Protein AF-A0A2K9A0U3-F1 (afdb_monomer_lite)

Radius of gyration: 16.2 Å; chains: 1; bounding box: 43×38×38 Å

Sequence (174 aa):
MRFDHWSKEKKQMLEYDYQQLFADQIMTLKKLYRFKADPEMFEDIITNISTTLFNLLENQHFEFVEELIERMFLSILAYDVVIYQKRNFSAFKMDLYFYNEYKTISIRGITISSIEDLKSAIELILFVGRKYDQLSLSDIEEVKNIDLYQLISGFNETFIKNNIKQLQEKFYIQ

Foldseek 3Di:
DVCPPPDPVVVVVLVVVLCVQQNCLLVVLLVCLVVVPDVPSNCVSLLSVLVVLVVCVVVVVQVSSQSSLQVSCLAPFRKGKHKDDDPPDQWIWIKIWTDDPADIAIQGGFTHNDSVSSSLVSVLRNQLRSQLVVVVVVDPVCNNVPHPCSSCPPRDVVSCCPGGPVRVVVVVPD

pLDDT: mean 89.6, std 10.87, range [38.94, 98.44]

Secondary structure (DSSP, 8-state):
-GGGG--HHHHHHHHHHHHHHHTTHHHHHHHHHHHT--HHHHHHHHHHHHHHHHHHHHTT-HHHHHHHHHHT--SSSEEEEEEEE-TT-SSEEEEEEEE-SS-EEEEEEEEE-SHHHHHHHHHHHHHHHHHHHHHHHH-HHHHHH--HHHHHTTS-HHHHHHHBHHHHHHHT--

Structure (mmCIF, N/CA/C/O backbone):
data_AF-A0A2K9A0U3-F1
#
_entry.id   AF-A0A2K9A0U3-F1
#
loop_
_atom_site.group_PDB
_atom_site.id
_atom_site.type_symbol
_atom_site.label_atom_id
_atom_site.label_alt_id
_atom_site.label_comp_id
_atom_site.label_asym_id
_atom_site.label_entity_id
_atom_site.label_seq_id
_atom_site.pdbx_PDB_ins_code
_atom_site.Cartn_x
_atom_site.Cartn_y
_atom_site.Cartn_z
_atom_site.occupancy
_atom_site.B_iso_or_equiv
_atom_site.auth_seq_id
_atom_site.auth_comp_id
_atom_site.auth_asym_id
_atom_site.auth_atom_id
_atom_site.pdbx_PDB_model_num
ATOM 1 N N . MET A 1 1 ? -10.126 -1.751 -13.834 1.00 58.81 1 MET A N 1
ATOM 2 C CA . MET A 1 1 ? -9.994 -1.449 -12.392 1.00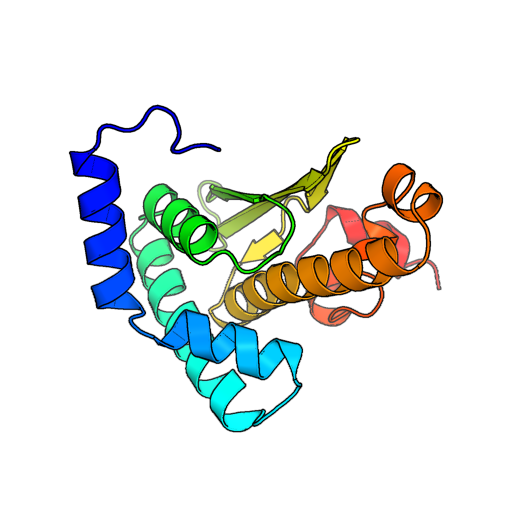 58.81 1 MET A CA 1
ATOM 3 C C . MET A 1 1 ? -11.323 -1.702 -11.697 1.00 58.81 1 MET A C 1
ATOM 5 O O . MET A 1 1 ? -12.370 -1.587 -12.332 1.00 58.81 1 MET A O 1
ATOM 9 N N . ARG A 1 2 ? -11.304 -2.035 -10.401 1.00 65.75 2 ARG A N 1
ATOM 10 C CA . ARG A 1 2 ? -12.502 -2.347 -9.592 1.00 65.75 2 ARG A CA 1
ATOM 11 C C . ARG A 1 2 ? -13.627 -1.300 -9.711 1.00 65.75 2 ARG A C 1
ATOM 13 O O . ARG A 1 2 ? -14.807 -1.646 -9.709 1.00 65.75 2 ARG A O 1
ATOM 20 N N . PHE A 1 3 ? -13.261 -0.038 -9.941 1.00 67.88 3 PHE A N 1
ATOM 21 C CA . PHE A 1 3 ? -14.163 1.114 -10.075 1.00 67.88 3 PHE A CA 1
ATOM 22 C C . PHE A 1 3 ? -14.815 1.309 -11.449 1.00 67.88 3 PHE A C 1
ATOM 24 O O . PHE A 1 3 ? -15.623 2.228 -11.610 1.00 67.88 3 PHE A O 1
ATOM 31 N N . ASP A 1 4 ? -14.489 0.516 -12.470 1.00 67.69 4 ASP A N 1
ATOM 32 C CA . ASP A 1 4 ? -14.975 0.785 -13.835 1.00 67.69 4 ASP A CA 1
ATOM 33 C C . ASP A 1 4 ? -16.510 0.720 -13.930 1.00 67.69 4 ASP A C 1
ATOM 35 O O . ASP A 1 4 ? -17.114 1.479 -14.685 1.00 67.69 4 ASP A O 1
ATOM 39 N N . HIS A 1 5 ? -17.143 -0.080 -13.069 1.00 76.69 5 HIS A N 1
ATOM 40 C CA . HIS A 1 5 ? -18.594 -0.294 -13.013 1.00 76.69 5 HIS A CA 1
ATOM 41 C C . HIS A 1 5 ? -19.343 0.667 -12.075 1.00 76.69 5 HIS A C 1
ATOM 43 O O . HIS A 1 5 ? -20.562 0.570 -11.931 1.00 76.69 5 HIS A O 1
ATOM 49 N N . TRP A 1 6 ? -18.641 1.563 -11.381 1.00 83.31 6 TRP A N 1
ATOM 50 C CA . TRP A 1 6 ? -19.272 2.452 -10.410 1.00 83.31 6 TRP A CA 1
ATOM 51 C C . TRP A 1 6 ? -20.052 3.582 -11.071 1.00 83.31 6 TRP A C 1
ATOM 53 O O . TRP A 1 6 ? -19.616 4.151 -12.076 1.00 83.31 6 TRP A O 1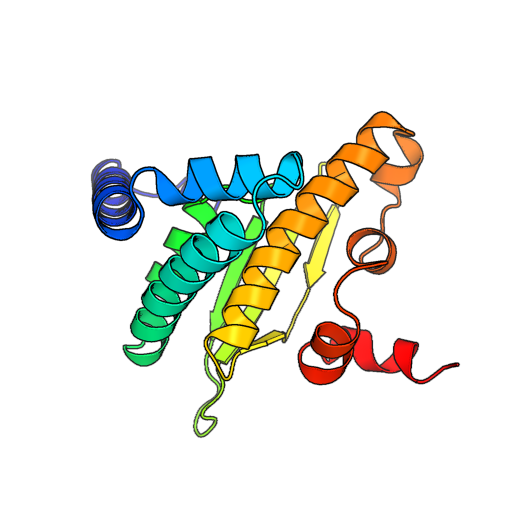
ATOM 63 N N . SER A 1 7 ? -21.165 3.972 -10.440 1.00 86.75 7 SER A N 1
ATOM 64 C CA . SER A 1 7 ? -21.873 5.189 -10.828 1.00 86.75 7 SER A CA 1
ATOM 65 C C . SER A 1 7 ? -20.978 6.414 -10.635 1.00 86.75 7 SER A C 1
ATOM 67 O O . SER A 1 7 ? -20.063 6.435 -9.804 1.00 86.75 7 SER A O 1
ATOM 69 N N . LYS A 1 8 ? -21.260 7.463 -11.409 1.00 87.25 8 LYS A N 1
ATOM 70 C CA . LYS A 1 8 ? -20.547 8.739 -11.311 1.00 87.25 8 LYS A CA 1
ATOM 71 C C . LYS A 1 8 ? -20.607 9.316 -9.891 1.00 87.25 8 LYS A C 1
ATOM 73 O O . LYS A 1 8 ? -19.601 9.832 -9.420 1.00 87.25 8 LYS A O 1
ATOM 78 N N . GLU A 1 9 ? -21.744 9.178 -9.208 1.00 88.56 9 GLU A N 1
ATOM 79 C CA . GLU A 1 9 ? -21.925 9.665 -7.833 1.00 88.56 9 GLU A CA 1
ATOM 80 C C . GLU A 1 9 ? -21.004 8.943 -6.848 1.00 88.56 9 GLU A C 1
ATOM 82 O O . GLU A 1 9 ? -20.330 9.600 -6.064 1.00 88.56 9 GLU A O 1
ATOM 87 N N . LYS A 1 10 ? -20.896 7.608 -6.932 1.00 86.94 10 LYS A N 1
ATOM 88 C CA . LYS A 1 10 ? -20.001 6.835 -6.055 1.00 86.94 10 LYS A CA 1
ATOM 89 C C . LYS A 1 10 ? -18.540 7.247 -6.222 1.00 86.94 10 LYS A C 1
ATOM 91 O O . LYS A 1 10 ? -17.833 7.425 -5.238 1.00 86.94 10 LYS A O 1
ATOM 96 N N . LYS A 1 11 ? -18.104 7.463 -7.468 1.00 87.00 11 LYS A N 1
ATOM 97 C CA . LYS A 1 11 ? -16.746 7.958 -7.755 1.00 87.00 11 LYS A CA 1
ATOM 98 C C . LYS A 1 11 ? -16.517 9.354 -7.171 1.00 87.00 11 LYS A C 1
ATOM 100 O O . LYS A 1 11 ? -15.442 9.621 -6.653 1.00 87.00 11 LYS A O 1
ATOM 105 N N . GLN A 1 12 ? -17.517 10.233 -7.248 1.00 89.69 12 GLN A N 1
ATOM 106 C CA . GLN A 1 12 ? -17.433 11.584 -6.687 1.00 89.69 12 GLN A CA 1
ATOM 107 C C . GLN A 1 12 ? -17.415 11.593 -5.155 1.00 89.69 12 GLN A C 1
ATOM 109 O O . GLN A 1 12 ? -16.692 12.399 -4.582 1.00 89.69 12 GLN A O 1
ATOM 114 N N . MET A 1 13 ? -18.169 10.705 -4.502 1.00 91.12 13 MET A N 1
ATOM 115 C CA . MET A 1 13 ? -18.142 10.560 -3.042 1.00 91.12 13 MET A CA 1
ATOM 116 C C . MET A 1 13 ? -16.775 10.075 -2.560 1.00 91.12 13 MET A C 1
ATOM 118 O O . MET A 1 13 ? -16.171 10.734 -1.724 1.00 91.12 13 MET A O 1
ATOM 122 N N . LEU A 1 14 ? -16.231 9.016 -3.172 1.00 89.81 14 LEU A N 1
ATOM 123 C CA . LEU A 1 14 ? -14.884 8.537 -2.847 1.00 89.81 14 LEU A CA 1
ATOM 124 C C . LEU A 1 14 ? -13.824 9.625 -3.066 1.00 89.81 14 LEU A C 1
ATOM 126 O O . LEU A 1 14 ? -12.921 9.778 -2.252 1.00 89.81 14 LEU A O 1
ATOM 130 N N . GLU A 1 15 ? -13.933 10.397 -4.151 1.00 89.31 15 GLU A N 1
ATOM 131 C CA . GLU A 1 15 ? -13.025 11.517 -4.408 1.00 89.31 15 GLU A CA 1
ATOM 132 C C . GLU A 1 15 ? -13.106 12.586 -3.316 1.00 89.31 15 GLU A C 1
ATOM 134 O O . GLU A 1 15 ? -12.078 13.092 -2.868 1.00 89.31 15 GLU A O 1
ATOM 139 N N . TYR A 1 16 ? -14.322 12.926 -2.889 1.00 92.75 16 TYR A N 1
ATOM 140 C CA . TYR A 1 16 ? -14.548 13.883 -1.817 1.00 92.75 16 TYR A CA 1
ATOM 141 C C . TYR A 1 16 ? -13.939 13.390 -0.501 1.00 92.75 16 TYR A C 1
ATOM 143 O O . TYR A 1 16 ? -13.161 14.118 0.115 1.00 92.75 16 TYR A O 1
ATOM 151 N N . ASP A 1 17 ? -14.217 12.145 -0.112 1.00 91.75 17 ASP A N 1
ATOM 152 C CA . ASP A 1 17 ? -13.691 11.569 1.124 1.00 91.75 17 ASP A CA 1
ATOM 153 C C . ASP A 1 17 ? -12.161 11.463 1.086 1.00 91.75 17 ASP A C 1
ATOM 155 O O . ASP A 1 17 ? -11.483 11.837 2.041 1.00 91.75 17 ASP A O 1
ATOM 159 N N . TYR A 1 18 ? -11.595 11.042 -0.048 1.00 92.38 18 TYR A N 1
ATOM 160 C CA . TYR A 1 18 ? -10.151 11.007 -0.268 1.00 92.38 18 TYR A CA 1
ATOM 161 C C . TYR A 1 18 ? -9.509 12.390 -0.076 1.00 92.38 18 TYR A C 1
ATOM 163 O O . TYR A 1 18 ? -8.488 12.516 0.605 1.00 92.38 18 TYR A O 1
ATOM 171 N N . GLN A 1 19 ? -10.110 13.441 -0.643 1.00 91.94 19 GLN A N 1
ATOM 172 C CA . GLN A 1 19 ? -9.612 14.810 -0.498 1.00 91.94 19 GLN A CA 1
ATOM 173 C C . GLN A 1 19 ? -9.727 15.318 0.941 1.00 91.94 19 GLN A C 1
ATOM 175 O O . GLN A 1 19 ? -8.809 15.987 1.410 1.00 91.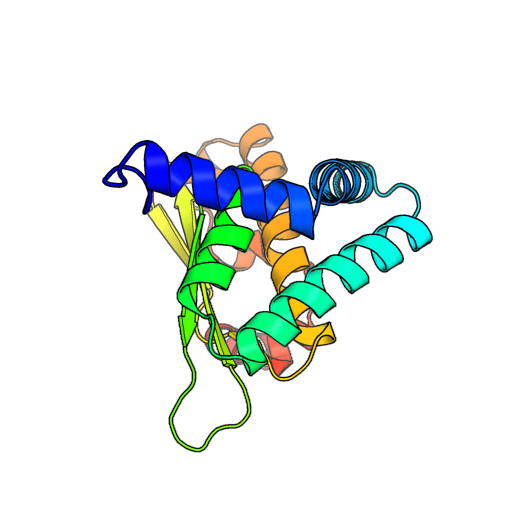94 19 GLN A O 1
ATOM 180 N N . GLN A 1 20 ? -10.809 14.990 1.649 1.00 93.19 20 GLN A N 1
ATOM 181 C CA . GLN A 1 20 ? -10.979 15.362 3.056 1.00 93.19 20 GLN A CA 1
ATOM 182 C C . GLN A 1 20 ? -9.962 14.663 3.966 1.00 93.19 20 GLN A C 1
ATOM 184 O O . GLN A 1 20 ? -9.407 15.296 4.861 1.00 93.19 20 GLN A O 1
ATOM 189 N N . LEU A 1 21 ? -9.707 13.373 3.737 1.00 93.19 21 LEU A N 1
ATOM 190 C CA . LEU A 1 21 ? -8.833 12.569 4.592 1.00 93.19 21 LEU A CA 1
ATOM 191 C C . LEU A 1 21 ? -7.348 12.843 4.351 1.00 93.19 21 LEU A C 1
ATOM 193 O O . LEU A 1 21 ? -6.572 12.862 5.305 1.00 93.19 21 LEU A O 1
ATOM 197 N N . PHE A 1 22 ? -6.944 13.031 3.091 1.00 93.56 22 PHE A N 1
ATOM 198 C CA . PHE A 1 22 ? -5.525 13.068 2.729 1.00 93.56 22 PHE A CA 1
ATOM 199 C C . PHE A 1 22 ? -5.087 14.327 1.982 1.00 93.56 22 PHE A C 1
ATOM 201 O O . PHE A 1 22 ? -3.886 14.583 1.919 1.00 93.56 22 PHE A O 1
ATOM 208 N N . ALA A 1 23 ? -6.004 15.124 1.429 1.00 86.56 23 ALA A N 1
ATOM 209 C CA . ALA A 1 23 ? -5.694 16.353 0.691 1.00 86.56 23 ALA A CA 1
ATOM 210 C C . ALA A 1 23 ? -4.466 16.198 -0.248 1.00 86.56 23 ALA A C 1
ATOM 212 O O . ALA A 1 23 ? -4.400 15.269 -1.058 1.00 86.56 23 ALA A O 1
ATOM 213 N N . ASP A 1 24 ? -3.461 17.072 -0.113 1.00 89.62 24 ASP A N 1
ATOM 214 C CA . ASP A 1 24 ? -2.212 17.049 -0.891 1.00 89.62 24 ASP A CA 1
ATOM 215 C C . ASP A 1 24 ? -1.116 16.135 -0.307 1.00 89.62 24 ASP A C 1
ATOM 217 O O . ASP A 1 24 ? -0.013 16.032 -0.867 1.00 89.62 24 ASP A O 1
ATOM 221 N N . GLN A 1 25 ? -1.388 15.443 0.804 1.00 94.81 25 GLN A N 1
ATOM 222 C CA . GLN A 1 25 ? -0.403 14.599 1.484 1.00 94.81 25 GLN A CA 1
ATOM 223 C C . GLN A 1 25 ? 0.088 13.473 0.574 1.00 94.81 25 GLN A C 1
ATOM 225 O O . GLN A 1 25 ? 1.293 13.265 0.468 1.00 94.81 25 GLN A O 1
ATOM 230 N N . ILE A 1 26 ? -0.804 12.806 -0.167 1.00 95.62 26 ILE A N 1
ATOM 231 C CA . ILE A 1 26 ? -0.427 11.686 -1.049 1.00 95.62 26 ILE A CA 1
ATOM 232 C C . ILE A 1 26 ? 0.484 12.146 -2.191 1.00 95.62 26 ILE A C 1
ATOM 234 O O . ILE A 1 26 ? 1.450 11.467 -2.546 1.00 95.62 26 ILE A O 1
ATOM 238 N N . MET A 1 27 ? 0.202 13.311 -2.784 1.00 93.94 27 MET A N 1
ATOM 239 C CA . MET A 1 27 ? 1.062 13.862 -3.833 1.00 93.94 27 MET A CA 1
ATOM 240 C C . MET A 1 27 ? 2.454 14.183 -3.279 1.00 93.94 27 MET A C 1
ATOM 242 O O . MET A 1 27 ? 3.459 13.913 -3.943 1.00 93.94 27 MET A O 1
ATOM 246 N N . THR A 1 28 ? 2.510 14.735 -2.069 1.00 95.94 28 THR A N 1
ATOM 247 C CA . THR A 1 28 ? 3.760 15.076 -1.386 1.00 95.94 28 THR A CA 1
ATOM 248 C C . THR A 1 28 ? 4.547 13.819 -1.019 1.00 95.94 28 THR A C 1
ATOM 250 O O . THR A 1 28 ? 5.704 13.705 -1.418 1.00 95.94 28 THR A O 1
ATOM 253 N N . LEU A 1 29 ? 3.900 12.821 -0.409 1.00 97.25 29 LEU A N 1
ATOM 254 C CA . LEU A 1 29 ? 4.474 11.515 -0.073 1.00 97.25 29 LEU A CA 1
ATOM 255 C C . LEU A 1 29 ? 5.185 10.880 -1.275 1.00 97.25 29 LEU A C 1
ATOM 257 O O . LEU A 1 29 ? 6.356 10.511 -1.194 1.00 97.25 29 LEU A O 1
ATOM 261 N N . LYS A 1 30 ? 4.500 10.807 -2.425 1.00 95.94 30 LYS A N 1
ATOM 262 C CA . LYS A 1 30 ? 5.055 10.214 -3.653 1.00 95.94 30 LYS A CA 1
ATOM 263 C C . LYS A 1 30 ? 6.285 10.965 -4.162 1.00 95.94 30 LYS A C 1
ATOM 265 O O . LYS A 1 30 ? 7.241 10.337 -4.622 1.00 95.94 30 LYS A O 1
ATOM 270 N N . LYS A 1 31 ? 6.284 12.302 -4.082 1.00 95.38 31 LYS A N 1
ATOM 271 C CA . LYS A 1 31 ? 7.441 13.130 -4.464 1.00 95.38 31 LYS A CA 1
ATOM 272 C C . LYS A 1 31 ? 8.624 12.878 -3.531 1.00 95.38 31 LYS A C 1
ATOM 274 O O . LYS A 1 31 ? 9.710 12.577 -4.026 1.00 95.38 31 LYS A O 1
ATOM 279 N N . LEU A 1 32 ? 8.407 12.947 -2.217 1.00 96.62 32 LEU A N 1
ATOM 280 C CA . LEU A 1 32 ? 9.448 12.711 -1.213 1.00 96.62 32 LEU A CA 1
ATOM 281 C C . LEU A 1 32 ? 10.070 11.321 -1.385 1.00 96.62 32 LEU A C 1
ATOM 283 O O . LEU A 1 32 ? 11.288 11.208 -1.511 1.00 96.62 32 LEU A O 1
ATOM 287 N N . TYR A 1 33 ? 9.241 10.285 -1.552 1.00 95.56 33 TYR A N 1
ATOM 288 C CA . TYR A 1 33 ? 9.705 8.919 -1.797 1.00 95.56 33 TYR A CA 1
ATOM 289 C C . TYR A 1 33 ? 10.560 8.797 -3.068 1.00 95.56 33 TYR A C 1
ATOM 291 O O . TYR A 1 33 ? 11.659 8.226 -3.059 1.00 95.56 33 TYR A O 1
ATOM 299 N N . ARG A 1 34 ? 10.080 9.356 -4.191 1.00 92.75 34 ARG A N 1
ATOM 300 C CA . ARG A 1 34 ? 10.780 9.299 -5.484 1.00 92.75 34 ARG A CA 1
ATOM 301 C C . ARG A 1 34 ? 12.161 9.941 -5.392 1.00 92.75 34 ARG A C 1
ATOM 303 O O . ARG A 1 34 ? 13.151 9.330 -5.807 1.00 92.75 34 ARG A O 1
ATOM 310 N N . PHE A 1 35 ? 12.228 11.142 -4.827 1.00 93.19 35 PHE A N 1
ATOM 311 C CA . PHE A 1 35 ? 13.459 11.926 -4.753 1.00 93.19 35 PHE A CA 1
ATOM 312 C C . PHE A 1 35 ? 14.320 11.611 -3.527 1.00 93.19 35 PHE A C 1
ATOM 314 O O . PHE A 1 35 ? 15.443 12.098 -3.459 1.00 93.19 35 PHE A O 1
ATOM 321 N N . LYS A 1 36 ? 13.837 10.763 -2.604 1.00 91.44 36 LYS A N 1
ATOM 322 C CA . LYS A 1 36 ? 14.466 10.507 -1.296 1.00 91.44 36 LYS A CA 1
ATOM 323 C C . LYS A 1 36 ? 14.758 11.816 -0.550 1.00 91.44 36 LYS A C 1
ATOM 325 O O . LYS A 1 36 ? 15.825 11.984 0.035 1.00 91.44 36 LYS A O 1
ATOM 330 N N . ALA A 1 37 ? 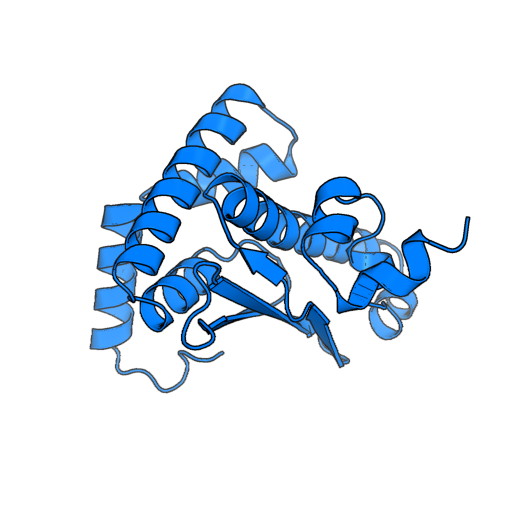13.830 12.760 -0.664 1.00 91.75 37 ALA A N 1
ATOM 331 C CA . ALA A 1 37 ? 13.930 14.077 -0.061 1.00 91.75 37 ALA A CA 1
ATOM 332 C C . ALA A 1 37 ? 13.201 14.076 1.281 1.00 91.75 37 ALA A C 1
ATOM 334 O O . ALA A 1 37 ? 12.189 13.393 1.402 1.00 91.75 37 ALA A O 1
ATOM 335 N N . ASP A 1 38 ? 13.722 14.855 2.228 1.00 95.50 38 ASP A N 1
ATOM 336 C CA . ASP A 1 38 ? 13.113 15.131 3.535 1.00 95.50 38 ASP A CA 1
ATOM 337 C C . ASP A 1 38 ? 12.509 13.887 4.228 1.00 95.50 38 ASP A C 1
ATOM 339 O O . ASP A 1 38 ? 11.291 13.685 4.225 1.00 95.50 38 ASP A O 1
ATOM 343 N N . PRO A 1 39 ? 13.364 13.004 4.784 1.00 94.62 39 PRO A N 1
ATOM 344 C CA . PRO A 1 39 ? 12.910 11.779 5.437 1.00 94.62 39 PRO A CA 1
ATOM 345 C C . PRO A 1 39 ? 11.981 12.028 6.629 1.00 94.62 39 PRO A C 1
ATOM 347 O O . PRO A 1 39 ? 11.109 11.205 6.883 1.00 94.62 39 PRO A O 1
ATOM 350 N N . GLU A 1 40 ? 12.152 13.148 7.336 1.00 96.62 40 GLU A N 1
ATOM 351 C CA . GLU A 1 40 ? 11.306 13.521 8.474 1.00 96.62 40 GLU A CA 1
ATOM 352 C C . GLU A 1 40 ? 9.887 13.841 7.991 1.00 96.62 40 GLU A C 1
ATOM 354 O O . GLU A 1 40 ? 8.925 13.231 8.452 1.00 96.62 40 GLU A O 1
ATOM 359 N N . MET A 1 41 ? 9.752 14.691 6.967 1.00 96.88 41 MET A N 1
ATOM 360 C CA . MET A 1 41 ? 8.445 14.993 6.378 1.00 96.88 41 MET A CA 1
ATOM 361 C C . MET A 1 41 ? 7.792 13.759 5.737 1.00 96.88 41 MET A C 1
ATOM 363 O O . MET A 1 41 ? 6.569 13.609 5.780 1.00 96.88 41 MET A O 1
ATOM 367 N N . PHE A 1 42 ? 8.585 12.871 5.125 1.00 97.56 42 PHE A N 1
ATOM 368 C CA . PHE A 1 42 ? 8.076 11.603 4.601 1.00 97.56 42 PHE A CA 1
ATOM 369 C C . PHE A 1 42 ? 7.454 10.763 5.720 1.00 97.56 42 PHE A C 1
ATOM 371 O O . PHE A 1 42 ? 6.322 10.300 5.565 1.00 97.56 42 PHE A O 1
ATOM 378 N N . GLU A 1 43 ? 8.175 10.619 6.833 1.00 97.62 43 GLU A N 1
ATOM 379 C CA . GLU A 1 43 ? 7.754 9.836 7.992 1.00 97.62 43 GLU A CA 1
ATOM 380 C C . GLU A 1 43 ? 6.482 10.403 8.636 1.00 97.62 43 GLU A C 1
ATOM 382 O O . GLU A 1 43 ? 5.537 9.657 8.903 1.00 97.62 43 GLU A O 1
ATOM 387 N N . ASP A 1 44 ? 6.403 11.723 8.805 1.00 97.50 44 ASP A N 1
ATOM 388 C CA . ASP A 1 44 ? 5.220 12.392 9.353 1.00 97.50 44 ASP A CA 1
ATOM 389 C C . ASP A 1 44 ? 3.979 12.140 8.487 1.00 97.50 44 ASP A C 1
ATOM 391 O O . ASP A 1 44 ? 2.905 11.771 8.980 1.00 97.50 44 ASP A O 1
ATOM 395 N N . ILE A 1 45 ? 4.122 12.306 7.167 1.00 97.88 45 ILE A N 1
ATOM 396 C CA . ILE A 1 45 ? 3.012 12.138 6.229 1.00 97.88 45 ILE A CA 1
ATOM 397 C C . ILE A 1 45 ? 2.547 10.684 6.195 1.00 97.88 45 ILE A C 1
ATOM 399 O O . ILE A 1 45 ? 1.343 10.421 6.283 1.00 97.88 45 ILE A O 1
ATOM 403 N N . ILE A 1 46 ? 3.472 9.734 6.048 1.00 98.19 46 ILE A N 1
ATOM 404 C CA . ILE A 1 46 ? 3.094 8.327 5.941 1.00 98.19 46 ILE A CA 1
ATOM 405 C C . ILE A 1 46 ? 2.505 7.804 7.253 1.00 98.19 46 ILE A C 1
ATOM 407 O O . ILE A 1 46 ? 1.567 7.006 7.217 1.00 98.19 46 ILE A O 1
ATOM 411 N N . THR A 1 47 ? 2.974 8.302 8.400 1.00 98.31 47 THR A N 1
ATOM 412 C CA . THR A 1 47 ? 2.408 7.979 9.714 1.00 98.31 47 THR A CA 1
ATOM 413 C C . THR A 1 47 ? 0.972 8.476 9.827 1.00 98.31 47 THR A C 1
ATOM 415 O O . THR A 1 47 ? 0.096 7.714 10.242 1.00 98.31 47 THR A O 1
ATOM 418 N N . ASN A 1 48 ? 0.689 9.711 9.397 1.00 97.75 48 ASN A N 1
ATOM 419 C CA . ASN A 1 48 ? -0.672 10.250 9.407 1.00 97.75 48 ASN A CA 1
ATOM 420 C C . ASN A 1 48 ? -1.622 9.430 8.520 1.00 97.75 48 ASN A C 1
ATOM 422 O O . ASN A 1 48 ? -2.697 9.021 8.961 1.00 97.75 48 ASN A O 1
ATOM 426 N N . ILE A 1 49 ? -1.202 9.128 7.287 1.00 98.19 49 ILE A N 1
ATOM 427 C CA . ILE A 1 49 ? -1.986 8.312 6.349 1.00 98.19 49 ILE A CA 1
ATOM 428 C C . ILE A 1 49 ? -2.259 6.926 6.942 1.00 98.19 49 ILE A C 1
ATOM 430 O O . ILE A 1 49 ? -3.405 6.474 6.967 1.00 98.19 49 ILE A O 1
ATOM 434 N N . SER A 1 50 ? -1.217 6.269 7.454 1.00 98.38 50 SER A N 1
ATOM 435 C CA . SER A 1 50 ? -1.314 4.920 8.019 1.00 98.38 50 SER A CA 1
ATOM 436 C C . SER A 1 50 ? -2.202 4.893 9.259 1.00 98.38 50 SER A C 1
ATOM 438 O O . SER A 1 50 ? -2.996 3.973 9.412 1.00 98.38 50 SER A O 1
ATOM 440 N N . THR A 1 51 ? -2.136 5.918 10.110 1.00 98.44 51 THR A N 1
ATOM 441 C CA . THR A 1 51 ? -2.999 6.047 11.293 1.00 98.44 51 THR A CA 1
ATOM 442 C C . THR A 1 51 ? -4.468 6.160 10.894 1.00 98.44 51 THR A C 1
ATOM 444 O O . THR A 1 51 ? -5.302 5.410 11.399 1.00 98.44 51 THR A O 1
ATOM 447 N N . THR A 1 52 ? -4.796 7.045 9.947 1.00 98.06 52 THR A N 1
ATOM 448 C CA . THR A 1 52 ? -6.173 7.203 9.453 1.00 98.06 52 THR A CA 1
ATOM 449 C C . THR A 1 52 ? -6.709 5.900 8.863 1.00 98.06 52 THR A C 1
ATOM 451 O O . THR A 1 52 ? -7.805 5.467 9.221 1.00 98.06 52 THR A O 1
ATOM 454 N N . LEU A 1 53 ? -5.937 5.241 7.995 1.00 98.31 53 LEU A N 1
ATOM 455 C CA . LEU A 1 53 ? -6.352 3.978 7.384 1.00 98.31 53 LEU A CA 1
A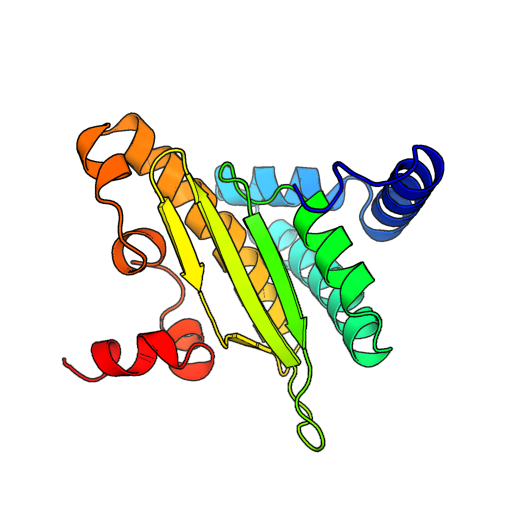TOM 456 C C . LEU A 1 53 ? -6.486 2.852 8.419 1.00 98.31 53 LEU A C 1
ATOM 458 O O . LEU A 1 53 ? -7.443 2.086 8.358 1.00 98.31 53 LEU A O 1
ATOM 462 N N . PHE A 1 54 ? -5.574 2.758 9.389 1.00 98.06 54 PHE A N 1
ATOM 463 C CA . PHE A 1 54 ? -5.635 1.730 10.429 1.00 98.06 54 PHE A CA 1
ATOM 464 C C . PHE A 1 54 ? -6.866 1.909 11.325 1.00 98.06 54 PHE A C 1
ATOM 466 O O . PHE A 1 54 ? -7.577 0.941 11.580 1.00 98.06 54 PHE A O 1
ATOM 473 N N . ASN A 1 55 ? -7.197 3.145 11.706 1.00 97.81 55 ASN A N 1
ATOM 474 C CA . ASN A 1 55 ? -8.424 3.439 12.450 1.00 97.81 55 ASN A CA 1
ATOM 475 C C . ASN A 1 55 ? -9.681 3.033 11.660 1.00 97.81 55 ASN A C 1
ATOM 477 O O . ASN A 1 55 ? -10.645 2.525 12.232 1.00 97.81 55 ASN A O 1
ATOM 481 N N . LEU A 1 56 ? -9.698 3.225 10.337 1.00 97.44 56 LEU A N 1
ATOM 482 C CA . LEU A 1 56 ? -10.801 2.755 9.490 1.00 97.44 56 LEU A CA 1
ATOM 483 C C . LEU A 1 56 ? -10.891 1.218 9.467 1.00 97.44 56 LEU A C 1
ATOM 485 O O . LEU A 1 56 ? -11.998 0.679 9.510 1.00 97.44 56 LEU A O 1
ATOM 489 N N . LEU A 1 57 ? -9.755 0.510 9.465 1.00 96.44 57 LEU A N 1
ATOM 490 C CA . LEU A 1 57 ? -9.720 -0.954 9.581 1.00 96.44 57 LEU A CA 1
ATOM 491 C C . LEU A 1 57 ? -10.263 -1.444 10.926 1.00 96.44 57 LEU A C 1
ATOM 493 O O . LEU A 1 57 ? -11.050 -2.390 10.950 1.00 96.44 57 LEU A O 1
ATOM 497 N N . GLU A 1 58 ? -9.897 -0.798 12.035 1.00 95.38 58 GLU A N 1
ATOM 498 C CA . GLU A 1 58 ? -10.435 -1.123 13.366 1.00 95.38 58 GLU A CA 1
ATOM 499 C C . GLU A 1 58 ? -11.956 -0.930 13.437 1.00 95.38 58 GLU A C 1
ATOM 501 O O . GLU A 1 58 ? -12.659 -1.726 14.061 1.00 95.38 58 GLU A O 1
ATOM 506 N N . ASN A 1 59 ? -12.478 0.058 12.706 1.00 95.38 59 ASN A N 1
ATOM 507 C CA . ASN A 1 59 ? -13.911 0.296 12.533 1.00 95.38 59 ASN A CA 1
ATOM 508 C C . ASN A 1 59 ? -14.565 -0.593 11.450 1.00 95.38 59 ASN A C 1
ATOM 510 O O . ASN A 1 59 ? -15.721 -0.381 11.090 1.00 95.38 59 ASN A O 1
ATOM 514 N N . GLN A 1 60 ? -13.856 -1.614 10.955 1.00 93.62 60 GLN A N 1
ATOM 515 C CA . GLN A 1 60 ? -14.330 -2.604 9.975 1.00 93.62 60 GLN A CA 1
ATOM 516 C C . GLN A 1 60 ? -14.704 -2.025 8.599 1.00 93.62 60 GLN A C 1
ATOM 518 O O . GLN A 1 60 ? -15.458 -2.638 7.842 1.00 93.62 60 GLN A O 1
ATOM 523 N N . HIS A 1 61 ? -14.145 -0.874 8.222 1.00 95.69 61 HIS A N 1
ATOM 524 C CA . HIS A 1 61 ? -14.352 -0.253 6.910 1.00 95.69 61 HIS A CA 1
ATOM 525 C C . HIS A 1 61 ? -13.385 -0.807 5.847 1.00 95.69 61 HIS A C 1
ATOM 527 O O . HIS A 1 61 ? -12.670 -0.051 5.197 1.00 95.69 61 HIS A O 1
ATOM 533 N N . PHE A 1 62 ? -13.336 -2.134 5.676 1.00 95.56 62 PHE A N 1
ATOM 534 C CA . PHE A 1 62 ? -12.331 -2.801 4.831 1.00 95.56 62 PHE A CA 1
ATOM 535 C C . PHE A 1 62 ? -12.383 -2.367 3.367 1.00 95.56 62 PHE A C 1
ATOM 537 O O . PHE A 1 62 ? -11.379 -1.883 2.856 1.00 95.56 62 PHE A O 1
ATOM 544 N N . GLU A 1 63 ? -13.551 -2.479 2.726 1.00 94.56 63 GLU A N 1
ATOM 545 C CA . GLU A 1 63 ? -13.724 -2.097 1.318 1.00 94.56 63 GLU A CA 1
ATOM 546 C C . GLU A 1 63 ? -13.333 -0.633 1.106 1.00 94.56 63 GLU A C 1
ATOM 548 O O . GLU A 1 63 ? -12.551 -0.323 0.221 1.00 94.56 63 GLU A O 1
ATOM 553 N N . PHE A 1 64 ? -13.754 0.263 1.997 1.00 95.12 64 PHE A N 1
ATOM 554 C CA . PHE A 1 64 ? -13.398 1.674 1.891 1.00 95.12 64 PHE A CA 1
ATOM 555 C C . PHE A 1 64 ? -11.884 1.923 2.021 1.00 95.12 64 PHE A C 1
ATOM 557 O O . PHE A 1 64 ? -11.324 2.741 1.297 1.00 95.12 64 PHE A O 1
ATOM 564 N N . VAL A 1 65 ? -11.185 1.193 2.897 1.00 97.50 65 VAL A N 1
ATOM 565 C CA . VAL A 1 65 ? -9.718 1.278 3.003 1.00 97.50 65 VAL A CA 1
ATOM 566 C C . VAL A 1 65 ? -9.033 0.755 1.741 1.00 97.50 65 VAL A C 1
ATOM 568 O O . VAL A 1 65 ? -8.093 1.394 1.267 1.00 97.50 65 VAL A O 1
ATOM 571 N N . GLU A 1 66 ? -9.497 -0.366 1.180 1.00 97.44 66 GLU A N 1
ATOM 572 C CA . GLU A 1 66 ? -9.019 -0.870 -0.117 1.00 97.44 66 GLU A CA 1
ATOM 573 C C . GLU A 1 66 ? -9.150 0.223 -1.181 1.00 97.44 66 GLU A C 1
ATOM 575 O O . GLU A 1 66 ? -8.180 0.564 -1.859 1.00 97.44 66 GLU A O 1
ATOM 580 N N . GLU A 1 67 ? -10.324 0.850 -1.248 1.00 94.69 67 GLU A N 1
ATOM 581 C CA . GLU A 1 67 ? -10.639 1.862 -2.245 1.00 94.69 67 GLU A CA 1
ATOM 582 C C . GLU A 1 67 ? -9.777 3.121 -2.106 1.00 94.69 67 GLU A C 1
ATOM 584 O O . GLU A 1 67 ? -9.284 3.658 -3.102 1.00 94.69 67 GLU A O 1
ATOM 589 N N . LEU A 1 68 ? -9.551 3.578 -0.872 1.00 96.19 68 LEU A N 1
ATOM 590 C CA . LEU A 1 68 ? -8.676 4.710 -0.588 1.00 96.19 68 LEU A CA 1
ATOM 591 C C . LEU A 1 68 ? -7.231 4.413 -1.003 1.00 96.19 68 LEU A C 1
ATOM 593 O O . LEU A 1 68 ? -6.618 5.249 -1.667 1.00 96.19 68 LEU A O 1
ATOM 597 N N . ILE A 1 69 ? -6.690 3.238 -0.659 1.00 96.94 69 ILE A N 1
ATOM 598 C CA . ILE A 1 69 ? -5.310 2.862 -1.011 1.00 96.94 69 ILE A CA 1
ATOM 599 C C . ILE A 1 69 ? -5.154 2.736 -2.532 1.00 96.94 69 ILE A C 1
ATOM 601 O O . ILE A 1 69 ? -4.157 3.205 -3.086 1.00 96.94 69 ILE A O 1
ATOM 605 N N . GLU A 1 70 ? -6.125 2.151 -3.231 1.00 95.12 70 GLU A N 1
ATOM 606 C CA . GLU A 1 70 ? -6.133 2.082 -4.699 1.00 95.12 70 GLU A CA 1
ATOM 607 C C . GLU A 1 70 ? -6.188 3.494 -5.317 1.00 95.12 70 GLU A C 1
ATOM 609 O O . GLU A 1 70 ? -5.416 3.819 -6.226 1.00 95.12 70 GLU A O 1
ATOM 614 N N . ARG A 1 71 ? -7.013 4.396 -4.762 1.00 93.12 71 ARG A N 1
ATOM 615 C CA . ARG A 1 71 ? -7.158 5.785 -5.232 1.00 93.12 71 ARG A CA 1
ATOM 616 C C . ARG A 1 71 ? -5.914 6.651 -5.007 1.00 93.12 71 ARG A C 1
ATOM 618 O O . ARG A 1 71 ? -5.756 7.666 -5.694 1.00 93.12 71 ARG A O 1
ATOM 625 N N . MET A 1 72 ? -5.011 6.267 -4.104 1.00 95.00 72 MET A N 1
ATOM 626 C CA . MET A 1 72 ? -3.745 6.979 -3.881 1.00 95.00 72 MET A CA 1
ATOM 627 C C . MET A 1 72 ? -2.793 6.911 -5.085 1.00 95.00 72 MET A C 1
ATOM 629 O O . MET A 1 72 ? -1.933 7.792 -5.229 1.00 95.00 72 MET A O 1
ATOM 633 N N . PHE A 1 73 ? -2.939 5.906 -5.962 1.00 93.50 73 PHE A N 1
ATOM 634 C CA . PHE A 1 73 ? -2.047 5.662 -7.102 1.00 93.50 73 PHE A CA 1
ATOM 635 C C . PHE A 1 73 ? -0.567 5.718 -6.685 1.00 93.50 73 PHE A C 1
ATOM 637 O O . PHE A 1 73 ? 0.194 6.586 -7.132 1.00 93.50 73 PHE A O 1
ATOM 644 N N . LEU A 1 74 ? -0.194 4.851 -5.740 1.00 96.31 74 LEU A N 1
ATOM 645 C CA . LEU A 1 74 ? 1.147 4.799 -5.140 1.00 96.31 74 LEU A CA 1
ATOM 646 C C . LEU A 1 74 ? 2.186 4.144 -6.062 1.00 96.31 74 LEU A C 1
ATOM 648 O O . LEU A 1 74 ? 3.378 4.396 -5.927 1.00 96.31 74 LEU A O 1
ATOM 652 N N . SER A 1 75 ? 1.744 3.332 -7.018 1.00 94.94 75 SER A N 1
ATOM 653 C CA . SER A 1 75 ? 2.589 2.634 -7.985 1.00 94.94 75 SER A CA 1
ATOM 654 C C . SER A 1 75 ? 2.248 3.058 -9.413 1.00 94.94 75 SER A C 1
ATOM 656 O O . SER A 1 75 ? 1.122 3.467 -9.693 1.00 94.94 75 SER A O 1
ATOM 658 N N . ILE A 1 76 ? 3.227 2.952 -10.317 1.00 91.56 76 ILE A N 1
ATOM 659 C CA . ILE A 1 76 ? 3.004 3.081 -11.765 1.00 91.56 76 ILE A CA 1
ATOM 660 C C . ILE A 1 76 ? 2.269 1.862 -12.339 1.00 91.56 76 ILE A C 1
ATOM 662 O O . ILE A 1 76 ? 1.560 1.975 -13.335 1.00 91.56 76 ILE A O 1
ATOM 666 N N . LEU A 1 77 ? 2.420 0.699 -11.699 1.00 91.75 77 LEU A N 1
ATOM 667 C CA . LEU A 1 77 ? 1.611 -0.473 -12.000 1.00 91.75 77 LEU A CA 1
ATOM 668 C C . LEU A 1 77 ? 0.208 -0.246 -11.458 1.00 91.75 77 LEU A C 1
ATOM 670 O O . LEU A 1 77 ? 0.061 0.193 -10.319 1.00 91.75 77 LEU A O 1
ATOM 674 N N . ALA A 1 78 ? -0.810 -0.611 -12.234 1.00 92.75 78 ALA A N 1
ATOM 675 C CA . ALA A 1 78 ? -2.143 -0.763 -11.673 1.00 92.75 78 ALA A CA 1
ATOM 676 C C . ALA A 1 78 ? -2.095 -1.841 -10.583 1.00 92.75 78 ALA A C 1
ATOM 678 O O . ALA A 1 78 ? -1.404 -2.855 -10.740 1.00 92.75 78 ALA A O 1
ATOM 679 N N . TYR A 1 79 ? -2.814 -1.623 -9.487 1.00 95.44 79 TYR A N 1
ATOM 680 C CA . TYR A 1 79 ? -2.899 -2.591 -8.409 1.00 95.44 79 TYR A CA 1
ATOM 681 C C . TYR A 1 79 ? -4.267 -2.575 -7.744 1.00 95.44 79 TYR A C 1
ATOM 683 O O . TYR A 1 79 ? -4.898 -1.524 -7.663 1.00 95.44 79 TYR A O 1
ATOM 691 N N . ASP A 1 80 ? -4.656 -3.742 -7.242 1.00 96.25 80 ASP A N 1
ATOM 692 C CA . ASP A 1 80 ? -5.834 -3.932 -6.404 1.00 96.25 80 ASP A CA 1
ATOM 693 C C . ASP A 1 80 ? -5.384 -4.370 -5.002 1.00 96.25 80 ASP A C 1
ATOM 695 O O . ASP A 1 80 ? -4.364 -5.061 -4.836 1.00 96.25 80 ASP A O 1
ATOM 699 N N . VAL A 1 81 ? -6.159 -3.977 -3.993 1.00 97.06 81 VAL A N 1
ATOM 700 C CA . VAL A 1 81 ? -5.932 -4.303 -2.584 1.00 97.06 81 VAL A CA 1
ATOM 701 C C . VAL A 1 81 ? -7.122 -5.101 -2.067 1.00 97.06 81 VAL A C 1
ATOM 703 O O . VAL A 1 81 ? -8.272 -4.725 -2.267 1.00 97.06 81 VAL A O 1
ATOM 706 N N . VAL A 1 82 ? -6.855 -6.213 -1.383 1.00 97.19 82 VAL A N 1
ATOM 707 C CA . VAL A 1 82 ? -7.895 -6.999 -0.705 1.00 97.19 82 VAL A CA 1
ATOM 708 C C . VAL A 1 82 ? -7.530 -7.142 0.759 1.00 97.19 82 VAL A C 1
ATOM 710 O O . VAL A 1 82 ? -6.465 -7.665 1.089 1.00 97.19 82 VAL A O 1
ATOM 713 N N . ILE A 1 83 ? -8.419 -6.700 1.639 1.00 97.06 83 ILE A N 1
ATOM 714 C CA . ILE A 1 83 ? -8.253 -6.694 3.082 1.00 97.06 83 ILE A CA 1
ATOM 715 C C . ILE A 1 83 ? -9.347 -7.543 3.715 1.00 97.06 83 ILE A C 1
ATOM 717 O O . ILE A 1 83 ? -10.534 -7.425 3.434 1.00 97.06 83 ILE A O 1
ATOM 721 N N . TYR A 1 84 ? -8.940 -8.432 4.609 1.00 95.00 84 TYR A N 1
ATOM 722 C CA . TYR A 1 84 ? -9.864 -9.295 5.326 1.00 95.00 84 TYR A CA 1
ATOM 723 C C . TYR A 1 84 ? -9.347 -9.601 6.721 1.00 95.00 84 TYR A C 1
ATOM 725 O O . TYR A 1 84 ? -8.146 -9.626 6.984 1.00 95.00 84 TYR A O 1
ATOM 733 N N . GLN A 1 85 ? -10.265 -9.905 7.631 1.00 93.62 85 GLN A N 1
ATOM 734 C CA . GLN A 1 85 ? -9.936 -10.354 8.976 1.00 93.62 85 GLN A CA 1
ATOM 735 C C . GLN A 1 85 ? -10.472 -11.770 9.174 1.00 93.62 85 GLN A C 1
ATOM 737 O O . GLN A 1 85 ? -11.646 -12.057 8.931 1.00 93.62 85 GLN A O 1
ATOM 742 N N . LYS A 1 86 ? -9.610 -12.693 9.612 1.00 84.00 86 LYS A N 1
ATOM 743 C CA . LYS A 1 86 ? -10.075 -14.029 10.004 1.00 84.00 86 LYS A CA 1
ATOM 744 C C . LYS A 1 86 ? -10.805 -13.922 11.341 1.00 84.00 86 LYS A C 1
ATOM 746 O O . LYS A 1 86 ? -10.315 -13.269 12.257 1.00 84.00 86 LYS A O 1
ATOM 751 N N . ARG A 1 87 ? -11.946 -14.609 11.475 1.00 77.38 87 ARG A N 1
ATOM 752 C CA . ARG A 1 87 ? -12.699 -14.665 12.741 1.00 77.38 87 ARG A CA 1
ATOM 753 C C . ARG A 1 87 ? -11.772 -15.057 13.895 1.00 77.38 87 ARG A C 1
ATOM 755 O O . ARG A 1 87 ? -11.020 -16.020 13.763 1.00 77.38 87 ARG A O 1
ATOM 762 N N . ASN A 1 88 ? -11.877 -14.338 15.011 1.00 74.56 88 ASN A N 1
ATOM 763 C CA . ASN A 1 88 ? -11.099 -14.535 16.242 1.00 74.56 88 ASN A CA 1
ATOM 764 C C . ASN A 1 88 ? -9.594 -14.217 16.143 1.00 74.56 88 ASN A C 1
ATOM 766 O O . ASN A 1 88 ? -8.850 -14.562 17.057 1.00 74.56 88 ASN A O 1
ATOM 770 N N . PHE A 1 89 ? -9.134 -13.558 15.076 1.00 79.94 89 PHE A N 1
ATOM 771 C CA . PHE A 1 89 ? -7.781 -13.005 14.998 1.00 79.94 89 PHE A CA 1
ATOM 772 C C . PHE A 1 89 ? -7.844 -11.484 15.107 1.00 79.94 89 PHE A C 1
ATOM 774 O O . PHE A 1 89 ? -8.653 -10.854 14.434 1.00 79.94 89 PHE A O 1
ATOM 781 N N . SER A 1 90 ? -6.975 -10.897 15.930 1.00 84.94 90 SER A N 1
ATOM 782 C CA . SER A 1 90 ? -6.864 -9.439 16.058 1.00 84.94 90 SER A CA 1
ATOM 783 C C . SER A 1 90 ? -6.259 -8.793 14.811 1.00 84.94 90 SER A C 1
ATOM 785 O O . SER A 1 90 ? -6.654 -7.695 14.445 1.00 84.94 90 SER A O 1
ATOM 787 N N . ALA A 1 91 ? -5.349 -9.487 14.127 1.00 92.38 91 ALA A N 1
ATOM 788 C CA . ALA A 1 91 ? -4.654 -8.962 12.958 1.00 92.38 91 ALA A CA 1
ATOM 789 C C . ALA A 1 91 ? -5.496 -9.019 11.674 1.00 92.38 91 ALA A C 1
ATOM 791 O O . ALA A 1 91 ? -6.177 -10.015 11.395 1.00 92.38 91 ALA A O 1
ATOM 792 N N . PHE A 1 92 ? -5.347 -7.992 10.843 1.00 95.69 92 PHE A N 1
ATOM 793 C CA . PHE A 1 92 ? -5.865 -7.958 9.482 1.00 95.69 92 PHE A CA 1
ATOM 794 C C . PHE A 1 92 ? -4.917 -8.681 8.521 1.00 95.69 92 PHE A C 1
ATOM 796 O O . PHE A 1 92 ? -3.725 -8.890 8.788 1.00 95.69 92 PHE A O 1
ATOM 803 N N . LYS A 1 93 ? -5.463 -9.079 7.378 1.00 96.12 93 LYS A N 1
ATOM 804 C CA . LYS A 1 93 ? -4.727 -9.615 6.242 1.00 96.12 93 LYS A CA 1
ATOM 805 C C . LYS A 1 93 ? -4.916 -8.716 5.045 1.00 96.12 93 LYS A C 1
ATOM 807 O O . LYS A 1 93 ? -6.036 -8.302 4.787 1.00 96.12 93 LYS A O 1
ATOM 812 N N . MET A 1 94 ? -3.825 -8.460 4.338 1.00 97.25 94 MET A N 1
ATOM 813 C CA . MET A 1 94 ? -3.805 -7.696 3.102 1.00 97.25 94 MET A CA 1
ATOM 814 C C . MET A 1 94 ? -3.163 -8.535 1.997 1.00 97.25 94 MET A C 1
ATOM 816 O O . MET A 1 94 ? -2.095 -9.125 2.185 1.00 97.25 94 MET A O 1
ATOM 820 N N . ASP A 1 95 ? -3.818 -8.569 0.846 1.00 97.06 95 ASP A N 1
ATOM 821 C CA . ASP A 1 95 ? -3.281 -9.093 -0.400 1.00 97.06 95 ASP A CA 1
ATOM 822 C C . ASP A 1 95 ? -3.151 -7.935 -1.397 1.00 97.06 95 ASP A C 1
ATOM 824 O O . ASP A 1 95 ? -4.067 -7.125 -1.539 1.00 97.06 95 ASP A O 1
ATOM 828 N N . LEU A 1 96 ? -2.017 -7.870 -2.092 1.00 97.00 96 LEU A N 1
ATOM 829 C CA . LEU A 1 96 ? -1.735 -6.894 -3.141 1.00 97.00 96 LEU A CA 1
ATOM 830 C C . LEU A 1 96 ? -1.609 -7.615 -4.478 1.00 97.00 96 LEU A C 1
ATOM 832 O O . LEU A 1 96 ? -0.857 -8.589 -4.595 1.00 97.00 96 LEU A O 1
ATOM 836 N N . TYR A 1 97 ? -2.304 -7.118 -5.494 1.00 95.81 97 TYR A N 1
ATOM 837 C CA . TYR A 1 97 ? -2.268 -7.661 -6.848 1.00 95.81 97 TYR A CA 1
ATOM 838 C C . TYR A 1 97 ? -1.813 -6.571 -7.803 1.00 95.81 97 TYR A C 1
ATOM 840 O O . TYR A 1 97 ? -2.547 -5.625 -8.035 1.00 95.81 97 TYR A O 1
ATOM 848 N N . PHE A 1 98 ? -0.610 -6.698 -8.353 1.00 95.19 98 PHE A N 1
ATOM 849 C CA . PHE A 1 98 ? -0.070 -5.773 -9.345 1.00 95.19 98 PHE A CA 1
ATOM 850 C C . PHE A 1 98 ? -0.275 -6.325 -10.752 1.00 95.19 98 PHE A C 1
ATOM 852 O O . PHE A 1 98 ? -0.056 -7.515 -10.996 1.00 95.19 98 PHE A O 1
ATOM 859 N N . TYR A 1 99 ? -0.647 -5.456 -11.686 1.00 92.19 99 TYR A N 1
ATOM 860 C CA . TYR A 1 99 ? -0.939 -5.815 -13.070 1.00 92.19 99 TYR A CA 1
ATOM 861 C C . TYR A 1 99 ? 0.043 -5.125 -14.010 1.00 92.19 99 TYR A C 1
ATOM 863 O O . TYR A 1 99 ? 0.106 -3.896 -14.052 1.00 92.19 99 TYR A O 1
ATOM 871 N N . ASN A 1 100 ? 0.781 -5.918 -14.785 1.00 86.88 100 ASN A N 1
ATOM 872 C CA . ASN A 1 100 ? 1.479 -5.436 -15.973 1.00 86.88 100 ASN A CA 1
ATOM 873 C C . ASN A 1 100 ? 0.827 -6.021 -17.239 1.00 86.88 100 ASN A C 1
ATOM 875 O O . ASN A 1 100 ? -0.142 -6.776 -17.159 1.00 86.88 100 ASN A O 1
ATOM 879 N N . GLU A 1 101 ? 1.356 -5.682 -18.413 1.00 85.62 101 GLU A N 1
ATOM 880 C CA . GLU A 1 101 ? 0.808 -6.135 -19.703 1.00 85.62 101 GLU A CA 1
ATOM 881 C C . GLU A 1 101 ? 0.901 -7.658 -19.924 1.00 85.62 101 GLU A C 1
ATOM 883 O O . GLU A 1 101 ? 0.246 -8.195 -20.815 1.00 85.62 101 GLU A O 1
ATOM 888 N N . TYR A 1 102 ? 1.701 -8.365 -19.122 1.00 86.69 102 TYR A N 1
ATOM 889 C CA . TYR A 1 102 ? 2.053 -9.770 -19.332 1.00 86.69 102 TYR A CA 1
ATOM 890 C C . TYR A 1 102 ? 1.475 -10.710 -18.270 1.00 86.69 102 TYR A C 1
ATOM 892 O O . TYR A 1 102 ? 1.187 -11.869 -18.567 1.00 86.69 102 TYR A O 1
ATOM 900 N N . LYS A 1 103 ? 1.345 -10.253 -17.021 1.00 88.00 103 LYS A N 1
ATOM 901 C CA . LYS A 1 103 ? 0.960 -11.077 -15.876 1.00 88.00 103 LYS A CA 1
ATOM 902 C C . LYS A 1 103 ? 0.479 -10.266 -14.677 1.00 88.00 103 LYS A C 1
ATOM 904 O O . LYS A 1 103 ? 0.761 -9.079 -14.519 1.00 88.00 103 LYS A O 1
ATOM 909 N N . THR A 1 104 ? -0.185 -10.980 -13.774 1.00 92.06 104 THR A N 1
ATOM 910 C CA . THR A 1 104 ? -0.488 -10.514 -12.420 1.00 92.06 104 THR A CA 1
ATOM 911 C C . THR A 1 104 ? 0.582 -10.996 -11.451 1.00 92.06 104 THR A C 1
ATOM 913 O O . THR A 1 104 ? 0.909 -12.183 -11.409 1.00 92.06 104 THR A O 1
ATOM 916 N N . ILE A 1 105 ? 1.093 -10.083 -10.632 1.00 92.31 105 ILE A N 1
ATOM 917 C CA . ILE A 1 105 ? 2.068 -10.367 -9.582 1.00 92.31 105 ILE A CA 1
ATOM 918 C C . ILE A 1 105 ? 1.376 -10.148 -8.244 1.00 92.31 105 ILE A C 1
ATOM 920 O O . ILE A 1 105 ? 0.938 -9.044 -7.936 1.00 92.31 105 ILE A O 1
ATOM 924 N N . SER A 1 106 ? 1.241 -11.215 -7.458 1.00 93.62 106 SER A N 1
ATOM 925 C CA . SER A 1 106 ? 0.470 -11.189 -6.213 1.00 93.62 106 SER A CA 1
ATOM 926 C C . SER A 1 106 ? 1.359 -11.334 -4.982 1.00 93.62 106 SER A C 1
ATOM 928 O O . SER A 1 106 ? 2.086 -12.327 -4.894 1.00 93.62 106 SER A O 1
ATOM 930 N N . ILE A 1 107 ? 1.218 -10.424 -4.017 1.00 94.56 107 ILE A N 1
ATOM 931 C CA . ILE A 1 107 ? 1.798 -10.497 -2.669 1.00 94.56 107 ILE A CA 1
ATOM 932 C C . ILE A 1 107 ? 0.661 -10.804 -1.705 1.00 94.56 107 ILE A C 1
ATOM 934 O O . ILE A 1 107 ? -0.193 -9.951 -1.484 1.00 94.56 107 ILE A O 1
ATOM 938 N N . ARG A 1 108 ? 0.602 -12.022 -1.164 1.00 93.44 108 ARG A N 1
ATOM 939 C CA . ARG A 1 108 ? -0.568 -12.468 -0.392 1.00 93.44 108 ARG A CA 1
ATOM 940 C C . ARG A 1 108 ? -0.255 -12.719 1.073 1.00 93.44 108 ARG A C 1
ATOM 942 O O . ARG A 1 108 ? 0.840 -13.143 1.444 1.00 93.44 108 ARG A O 1
ATOM 949 N N . GLY A 1 109 ? -1.278 -12.542 1.897 1.00 92.12 109 GLY A N 1
ATOM 950 C CA . GLY A 1 109 ? -1.293 -12.897 3.305 1.00 92.12 109 GLY A CA 1
ATOM 951 C C . GLY A 1 109 ? -0.450 -11.981 4.182 1.00 92.12 109 GLY A C 1
ATOM 952 O O . GLY A 1 109 ? -0.040 -12.435 5.259 1.00 92.12 109 GLY A O 1
ATOM 953 N N . ILE A 1 110 ? -0.213 -10.736 3.746 1.00 95.44 110 ILE A N 1
ATOM 954 C CA . ILE A 1 110 ? 0.499 -9.715 4.520 1.00 95.44 110 ILE A CA 1
ATOM 955 C C . ILE A 1 110 ? -0.262 -9.518 5.829 1.00 95.44 110 ILE A C 1
ATOM 957 O O . ILE A 1 110 ? -1.468 -9.287 5.835 1.00 95.44 110 ILE A O 1
ATOM 961 N N . THR A 1 111 ? 0.423 -9.688 6.953 1.00 96.12 111 THR A N 1
ATOM 962 C CA . THR A 1 111 ? -0.166 -9.540 8.287 1.00 96.12 111 THR A CA 1
ATOM 963 C C . THR A 1 111 ? -0.068 -8.090 8.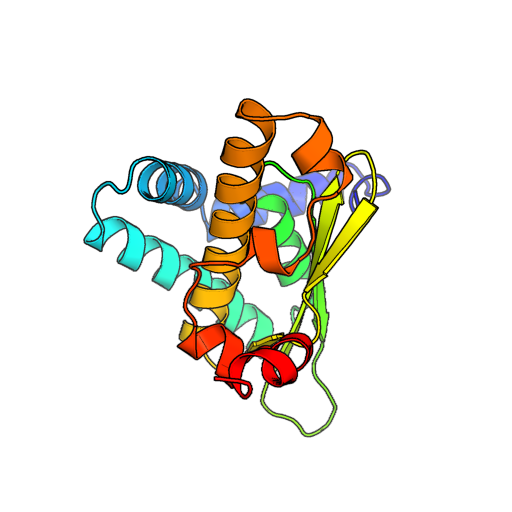720 1.00 96.12 111 THR A C 1
ATOM 965 O O . THR A 1 111 ? 1.040 -7.571 8.789 1.00 96.12 111 THR A O 1
ATOM 968 N N . ILE A 1 112 ? -1.197 -7.466 9.043 1.00 97.12 112 ILE A N 1
ATOM 969 C CA . ILE A 1 112 ? -1.259 -6.086 9.526 1.00 97.12 112 ILE A CA 1
ATOM 970 C C . ILE A 1 112 ? -1.822 -6.116 10.947 1.00 97.12 112 ILE A C 1
ATOM 972 O O . ILE A 1 112 ? -3.007 -6.386 11.140 1.00 97.12 112 ILE A O 1
ATOM 976 N N . SER A 1 113 ? -0.963 -5.898 11.942 1.00 95.88 113 SER A N 1
ATOM 977 C CA . SER A 1 113 ? -1.340 -5.910 13.366 1.00 95.88 113 SER A CA 1
ATOM 978 C C . SER A 1 113 ? -1.163 -4.545 14.032 1.00 95.88 113 SER A C 1
ATOM 980 O O . SER A 1 113 ? -1.542 -4.379 15.186 1.00 95.88 113 SER A O 1
ATOM 982 N N . SER A 1 114 ? -0.563 -3.588 13.327 1.00 97.00 114 SER A N 1
ATOM 983 C CA . SER A 1 114 ? -0.225 -2.263 13.834 1.00 97.00 114 SER A CA 1
ATOM 984 C C . SER A 1 114 ? -0.202 -1.224 12.711 1.00 97.00 114 SER A C 1
ATOM 986 O O . SER A 1 114 ? -0.149 -1.569 11.526 1.00 97.00 114 SER A O 1
ATOM 988 N N . ILE A 1 115 ? -0.182 0.055 13.097 1.00 97.88 115 ILE A N 1
ATOM 989 C CA . ILE A 1 115 ? 0.031 1.184 12.180 1.00 97.88 115 ILE A CA 1
ATOM 990 C C . ILE A 1 115 ? 1.365 1.028 11.431 1.00 97.88 115 ILE A C 1
ATOM 992 O O . ILE A 1 115 ? 1.415 1.259 10.227 1.00 97.88 115 ILE A O 1
ATOM 996 N N . GLU A 1 116 ? 2.419 0.563 12.108 1.00 97.94 116 GLU A N 1
ATOM 997 C CA . GLU A 1 116 ? 3.748 0.337 11.519 1.00 97.94 116 GLU A CA 1
ATOM 998 C C . GLU A 1 116 ? 3.746 -0.737 10.420 1.00 97.94 116 GLU A C 1
ATOM 1000 O O . GLU A 1 116 ? 4.419 -0.594 9.393 1.00 97.94 116 GLU A O 1
ATOM 1005 N N . ASP A 1 117 ? 2.948 -1.796 10.592 1.00 97.75 117 ASP A N 1
ATOM 1006 C CA . ASP A 1 117 ? 2.776 -2.812 9.552 1.00 97.75 117 ASP A CA 1
ATOM 1007 C C . ASP A 1 117 ? 2.070 -2.228 8.322 1.00 97.75 117 ASP A C 1
ATOM 1009 O O . ASP A 1 117 ? 2.443 -2.532 7.187 1.00 97.75 117 ASP A O 1
ATOM 1013 N N . LEU A 1 118 ? 1.053 -1.382 8.535 1.00 98.12 118 LEU A N 1
ATOM 1014 C CA . LEU A 1 118 ? 0.322 -0.735 7.447 1.00 98.12 118 LEU A CA 1
ATOM 1015 C C . LEU A 1 118 ? 1.190 0.297 6.719 1.00 98.12 118 LEU A C 1
ATOM 1017 O O . LEU A 1 118 ? 1.188 0.324 5.489 1.00 98.12 118 LEU A O 1
ATOM 1021 N N . LYS A 1 119 ? 1.992 1.068 7.460 1.00 98.31 119 LYS A N 1
ATOM 1022 C CA . LYS A 1 119 ? 3.021 1.956 6.910 1.00 98.31 119 LYS A CA 1
ATOM 1023 C C . LYS A 1 119 ? 3.955 1.184 5.987 1.00 98.31 119 LYS A C 1
ATOM 1025 O O . LYS A 1 119 ? 4.089 1.518 4.813 1.00 98.31 119 LYS A O 1
ATOM 1030 N N . SER A 1 120 ? 4.508 0.078 6.482 1.00 98.19 120 SER A N 1
ATOM 1031 C CA . SER A 1 120 ? 5.395 -0.792 5.704 1.00 98.19 120 SER A CA 1
ATOM 1032 C C . SER A 1 120 ? 4.703 -1.376 4.464 1.00 98.19 120 SER A C 1
ATOM 1034 O O . SER A 1 120 ? 5.319 -1.489 3.406 1.00 98.19 120 SER A O 1
ATOM 1036 N N . ALA A 1 121 ? 3.413 -1.714 4.540 1.00 98.06 121 ALA A N 1
ATOM 1037 C CA . ALA A 1 121 ? 2.653 -2.174 3.377 1.00 98.06 121 ALA A CA 1
ATOM 1038 C C . ALA A 1 121 ? 2.454 -1.067 2.321 1.00 98.06 121 ALA A C 1
ATOM 1040 O O . ALA A 1 121 ? 2.586 -1.331 1.126 1.00 98.06 121 ALA A O 1
ATOM 1041 N N . ILE A 1 122 ? 2.197 0.176 2.735 1.00 98.25 122 ILE A N 1
ATOM 1042 C CA . ILE A 1 122 ? 2.102 1.339 1.834 1.00 98.25 122 ILE A CA 1
ATOM 1043 C C . ILE A 1 122 ? 3.459 1.618 1.173 1.00 98.25 122 ILE A C 1
ATOM 1045 O O . ILE A 1 122 ? 3.533 1.812 -0.044 1.00 98.25 122 ILE A O 1
ATOM 1049 N N . GLU A 1 123 ? 4.547 1.576 1.946 1.00 97.94 123 GLU A N 1
ATOM 1050 C CA . GLU A 1 123 ? 5.907 1.699 1.413 1.00 97.94 123 GLU A CA 1
ATOM 1051 C C . GLU A 1 123 ? 6.251 0.592 0.421 1.00 97.94 123 GLU A C 1
ATOM 1053 O O . GLU A 1 123 ? 6.919 0.859 -0.578 1.00 97.94 123 GLU A O 1
ATOM 1058 N N . LEU A 1 124 ? 5.779 -0.635 0.653 1.00 97.75 124 LEU A N 1
ATOM 1059 C CA . LEU A 1 124 ? 5.966 -1.747 -0.274 1.00 97.75 124 LEU A CA 1
ATOM 1060 C C . LEU A 1 124 ? 5.322 -1.449 -1.636 1.00 97.75 124 LEU A C 1
ATOM 1062 O O . LEU A 1 124 ? 5.940 -1.719 -2.665 1.00 97.75 124 LEU A O 1
ATOM 1066 N N . ILE A 1 125 ? 4.126 -0.850 -1.672 1.00 98.19 125 ILE A N 1
ATOM 1067 C CA . ILE A 1 125 ? 3.463 -0.466 -2.932 1.00 98.19 125 ILE A CA 1
ATOM 1068 C C . ILE A 1 125 ? 4.295 0.590 -3.679 1.00 98.19 125 ILE A C 1
ATOM 1070 O O . ILE A 1 125 ? 4.555 0.438 -4.877 1.00 98.19 125 ILE A O 1
ATOM 1074 N N . LEU A 1 126 ? 4.763 1.627 -2.971 1.00 97.62 126 LEU A N 1
ATOM 1075 C CA . LEU A 1 126 ? 5.658 2.656 -3.522 1.00 97.62 126 LEU A CA 1
ATOM 1076 C C . LEU A 1 126 ? 6.966 2.043 -4.058 1.00 97.62 126 LEU A C 1
ATOM 1078 O O . LEU A 1 126 ? 7.432 2.391 -5.148 1.00 97.62 126 LEU A O 1
ATOM 1082 N N . PHE A 1 127 ? 7.549 1.111 -3.302 1.00 97.00 127 PHE A N 1
ATOM 1083 C CA . PHE A 1 127 ? 8.789 0.422 -3.645 1.00 97.00 127 PHE A CA 1
ATOM 1084 C C . PHE A 1 127 ? 8.645 -0.407 -4.915 1.00 97.00 127 PHE A C 1
ATOM 1086 O O . PHE A 1 127 ? 9.446 -0.249 -5.838 1.00 97.00 127 PHE A O 1
ATOM 1093 N N . VAL A 1 128 ? 7.604 -1.243 -4.986 1.00 95.69 128 VAL A N 1
ATOM 1094 C CA . VAL A 1 128 ? 7.296 -2.075 -6.156 1.00 95.69 128 VAL A CA 1
ATOM 1095 C C . VAL A 1 128 ? 7.121 -1.199 -7.395 1.00 95.69 128 VAL A C 1
ATOM 1097 O O . VAL A 1 128 ? 7.708 -1.494 -8.435 1.00 95.69 128 VAL A O 1
ATOM 1100 N N . GLY A 1 129 ? 6.392 -0.084 -7.280 1.00 94.31 129 GLY A N 1
ATOM 1101 C CA . GLY A 1 129 ? 6.217 0.859 -8.384 1.00 94.31 129 GLY A CA 1
ATOM 1102 C C . GLY A 1 129 ? 7.534 1.444 -8.886 1.00 94.31 129 GLY A C 1
ATOM 1103 O O . GLY A 1 129 ? 7.793 1.445 -10.087 1.00 94.31 129 GLY A O 1
ATOM 1104 N N . ARG A 1 130 ? 8.407 1.884 -7.973 1.00 92.75 130 ARG A N 1
ATOM 1105 C CA . ARG A 1 130 ? 9.728 2.421 -8.330 1.00 92.75 130 ARG A CA 1
ATOM 1106 C C . ARG A 1 130 ? 10.645 1.361 -8.939 1.00 92.75 130 ARG A C 1
ATOM 1108 O O . ARG A 1 130 ? 11.362 1.660 -9.889 1.00 92.75 130 ARG A O 1
ATOM 1115 N N . LYS A 1 131 ? 10.653 0.144 -8.390 1.00 92.50 131 LYS A N 1
ATOM 1116 C CA . LYS A 1 131 ? 11.447 -0.971 -8.923 1.00 92.50 131 LYS A CA 1
ATOM 1117 C C . LYS A 1 131 ? 11.010 -1.339 -10.329 1.00 92.50 131 LYS A C 1
ATOM 1119 O O . LYS A 1 131 ? 11.861 -1.490 -11.199 1.00 92.50 131 LYS A O 1
ATOM 1124 N N . TYR A 1 132 ? 9.703 -1.425 -10.557 1.00 91.62 132 TYR A N 1
ATOM 1125 C CA . TYR A 1 132 ? 9.166 -1.690 -11.881 1.00 91.62 132 TYR A CA 1
ATOM 1126 C C . TYR A 1 132 ? 9.548 -0.595 -12.884 1.00 91.62 132 TYR A C 1
ATOM 1128 O O . TYR A 1 132 ? 10.047 -0.916 -13.957 1.00 91.62 132 TYR A O 1
ATOM 1136 N N . ASP A 1 133 ? 9.383 0.682 -12.519 1.00 90.06 133 ASP A N 1
ATOM 1137 C CA . ASP A 1 133 ? 9.767 1.826 -13.361 1.00 90.06 133 ASP A CA 1
ATOM 1138 C C . ASP A 1 133 ? 11.242 1.724 -13.796 1.00 90.06 133 ASP A C 1
ATOM 1140 O O . ASP A 1 133 ? 11.553 1.766 -14.984 1.00 90.06 133 ASP A O 1
ATOM 1144 N N . GLN A 1 134 ? 12.149 1.447 -12.853 1.00 89.00 134 GLN A N 1
ATOM 1145 C CA . GLN A 1 134 ? 13.581 1.271 -13.132 1.00 89.00 134 GLN A CA 1
ATOM 1146 C C . GLN A 1 134 ? 13.884 0.107 -14.088 1.00 89.00 134 GLN A C 1
ATOM 1148 O O . GLN A 1 134 ? 14.679 0.267 -15.016 1.00 89.00 134 GLN A O 1
ATOM 1153 N N . LEU A 1 135 ? 13.261 -1.053 -13.872 1.00 86.94 135 LEU A N 1
ATOM 1154 C CA . LEU A 1 135 ? 13.468 -2.237 -14.712 1.00 86.94 135 LEU A CA 1
ATOM 1155 C C . LEU A 1 135 ? 12.897 -2.022 -16.119 1.00 86.94 135 LEU A C 1
ATOM 1157 O O . LEU A 1 135 ? 13.543 -2.354 -17.108 1.00 86.94 135 LEU A O 1
ATOM 1161 N N . SER A 1 136 ? 11.740 -1.363 -16.219 1.00 84.81 136 SER A N 1
ATOM 1162 C CA . SER A 1 136 ? 11.090 -1.063 -17.499 1.00 84.81 136 SER A CA 1
ATOM 1163 C C . SER A 1 136 ? 11.883 -0.124 -18.406 1.00 84.81 136 SER A C 1
ATOM 1165 O O . SER A 1 136 ? 11.772 -0.212 -19.627 1.00 84.81 136 SER A O 1
ATOM 1167 N N . LEU A 1 137 ? 12.721 0.734 -17.821 1.00 83.38 137 LEU A N 1
ATOM 1168 C CA . LEU A 1 137 ? 13.638 1.606 -18.555 1.00 83.38 137 LEU A CA 1
ATOM 1169 C C . LEU A 1 137 ? 14.928 0.895 -18.987 1.00 83.38 137 LEU A C 1
ATOM 1171 O O . LEU A 1 137 ? 15.643 1.418 -19.839 1.00 83.38 137 LEU A O 1
ATOM 1175 N N . SER A 1 138 ? 15.241 -0.253 -18.382 1.00 78.62 138 SER A N 1
ATOM 1176 C CA . SER A 1 138 ? 16.498 -0.975 -18.593 1.00 78.62 138 SER A CA 1
ATOM 1177 C C . SER A 1 138 ? 16.364 -2.031 -19.692 1.00 78.62 138 SER A C 1
ATOM 1179 O O . SER A 1 138 ? 17.166 -2.030 -20.623 1.00 78.62 138 SER A O 1
ATOM 1181 N N . ASP A 1 139 ? 15.341 -2.894 -19.619 1.00 75.44 139 ASP A N 1
ATOM 1182 C CA . ASP A 1 139 ? 15.104 -3.951 -20.610 1.00 75.44 139 ASP A CA 1
ATOM 1183 C C . ASP A 1 139 ? 13.635 -4.433 -20.614 1.00 75.44 139 ASP A C 1
ATOM 1185 O O . ASP A 1 139 ? 13.062 -4.812 -19.591 1.00 75.44 139 ASP A O 1
ATOM 1189 N N . ILE A 1 140 ? 13.016 -4.470 -21.797 1.00 70.44 140 ILE A N 1
ATOM 1190 C CA . ILE A 1 140 ? 11.640 -4.955 -21.992 1.00 70.44 140 ILE A CA 1
ATOM 1191 C C . ILE A 1 140 ? 11.538 -6.472 -21.743 1.00 70.44 140 ILE A C 1
ATOM 1193 O O . ILE A 1 140 ? 10.484 -6.949 -21.309 1.00 70.44 140 ILE A O 1
ATOM 1197 N N . GLU A 1 141 ? 12.593 -7.253 -21.997 1.00 73.56 141 GLU A N 1
ATOM 1198 C CA . GLU A 1 141 ? 12.582 -8.694 -21.710 1.00 73.56 141 GLU A CA 1
ATOM 1199 C C . GLU A 1 141 ? 12.599 -8.994 -20.208 1.00 73.56 141 GLU A C 1
ATOM 1201 O O . GLU A 1 141 ? 11.940 -9.944 -19.766 1.00 73.56 141 GLU A O 1
ATOM 1206 N N . GLU A 1 142 ? 13.258 -8.153 -19.406 1.00 72.12 142 GLU A N 1
ATOM 1207 C CA . GLU A 1 142 ? 13.209 -8.257 -17.945 1.00 72.12 142 GLU A CA 1
ATOM 1208 C C . GLU A 1 142 ? 11.782 -8.040 -17.430 1.00 72.12 142 GLU A C 1
ATOM 1210 O O . GLU A 1 142 ? 11.306 -8.809 -16.597 1.00 72.12 142 GLU A O 1
ATOM 1215 N N . VAL A 1 143 ? 11.046 -7.072 -17.984 1.00 78.00 143 VAL A N 1
ATOM 1216 C CA . VAL A 1 143 ? 9.651 -6.787 -17.597 1.00 78.00 143 VAL A CA 1
ATOM 1217 C C . VAL A 1 143 ? 8.705 -7.953 -17.888 1.00 78.00 143 VAL A C 1
ATOM 1219 O O . VAL A 1 143 ? 7.810 -8.241 -17.090 1.00 78.00 143 VAL A O 1
ATOM 1222 N N . LYS A 1 144 ? 8.892 -8.654 -19.011 1.00 78.81 144 LYS A N 1
ATOM 1223 C CA . LYS A 1 144 ? 8.076 -9.832 -19.357 1.00 78.81 144 LYS A CA 1
ATOM 1224 C C . LYS A 1 144 ? 8.237 -10.942 -18.324 1.00 78.81 144 LYS A C 1
ATOM 1226 O O . LYS A 1 144 ? 7.264 -11.574 -17.905 1.00 78.81 144 LYS A O 1
ATOM 1231 N N . ASN A 1 145 ? 9.471 -11.145 -17.877 1.00 79.31 145 ASN A N 1
ATOM 1232 C CA . ASN A 1 145 ? 9.825 -12.238 -16.985 1.00 79.31 145 ASN A CA 1
ATOM 1233 C C . ASN A 1 145 ? 9.833 -11.842 -15.501 1.00 79.31 145 ASN A C 1
ATOM 1235 O O . ASN A 1 145 ? 9.896 -12.733 -14.659 1.00 79.31 145 ASN A O 1
ATOM 1239 N N . ILE A 1 146 ? 9.611 -10.565 -15.167 1.00 84.06 146 ILE A N 1
ATOM 1240 C CA . ILE A 1 146 ? 9.775 -10.008 -13.817 1.00 84.06 146 ILE A CA 1
ATOM 1241 C C . ILE A 1 146 ? 9.007 -10.765 -12.736 1.00 84.06 146 ILE A C 1
ATOM 1243 O O . ILE A 1 146 ? 7.779 -10.761 -12.705 1.00 84.06 146 ILE A O 1
ATOM 1247 N N . ASP A 1 147 ? 9.688 -11.475 -11.855 1.00 83.69 147 ASP A N 1
ATOM 1248 C CA . ASP A 1 147 ? 9.008 -12.205 -10.792 1.00 83.69 147 ASP A CA 1
ATOM 1249 C C . ASP A 1 147 ? 8.772 -11.338 -9.544 1.00 83.69 147 ASP A C 1
ATOM 1251 O O . ASP A 1 147 ? 9.225 -10.196 -9.423 1.00 83.69 147 ASP A O 1
ATOM 1255 N N . LEU A 1 148 ? 8.008 -11.892 -8.600 1.00 82.31 148 LEU A N 1
ATOM 1256 C CA . LEU A 1 148 ? 7.726 -11.227 -7.333 1.00 82.31 148 LEU A CA 1
ATOM 1257 C C . LEU A 1 148 ? 9.010 -10.890 -6.559 1.00 82.31 148 LEU A C 1
ATOM 1259 O O . LEU A 1 148 ? 9.098 -9.826 -5.952 1.00 82.31 148 LEU A O 1
ATOM 1263 N N . TYR A 1 149 ? 10.001 -11.782 -6.572 1.00 81.81 149 TYR A N 1
ATOM 1264 C CA . TYR A 1 149 ? 11.226 -11.610 -5.798 1.00 81.81 149 TYR A CA 1
ATOM 1265 C C . TYR A 1 149 ? 12.045 -10.438 -6.320 1.00 81.81 149 TYR A C 1
ATOM 1267 O O . TYR A 1 149 ? 12.527 -9.635 -5.527 1.00 81.81 149 TYR A O 1
ATOM 1275 N N . GLN A 1 150 ? 12.149 -10.295 -7.639 1.00 84.56 150 GLN A N 1
ATOM 1276 C CA . GLN A 1 150 ? 12.823 -9.161 -8.265 1.00 84.56 150 GLN A CA 1
ATOM 1277 C C . GLN A 1 150 ? 12.173 -7.826 -7.871 1.00 84.56 150 GLN A C 1
ATOM 1279 O O . GLN A 1 150 ? 12.887 -6.860 -7.602 1.00 84.56 150 GLN A O 1
ATOM 1284 N N . LEU A 1 151 ? 10.841 -7.778 -7.759 1.00 87.00 151 LEU A N 1
ATOM 1285 C CA . LEU A 1 151 ? 10.111 -6.555 -7.402 1.00 87.00 151 LEU A CA 1
ATOM 1286 C C . LEU A 1 151 ? 10.244 -6.132 -5.942 1.00 87.00 151 LEU A C 1
ATOM 1288 O O . LEU A 1 151 ? 10.172 -4.940 -5.652 1.00 87.00 151 LEU A O 1
ATOM 1292 N N . ILE A 1 152 ? 10.427 -7.082 -5.031 1.00 90.44 152 ILE A N 1
ATOM 1293 C CA . ILE A 1 152 ? 10.547 -6.800 -3.593 1.00 90.44 152 ILE A CA 1
ATOM 1294 C C . ILE A 1 152 ? 11.997 -6.859 -3.099 1.00 90.44 152 ILE A C 1
ATOM 1296 O O . ILE A 1 152 ? 12.265 -6.568 -1.936 1.00 90.44 152 ILE A O 1
ATOM 1300 N N . SER A 1 153 ? 12.942 -7.252 -3.957 1.00 87.75 153 SER A N 1
ATOM 1301 C CA . SER A 1 153 ? 14.351 -7.380 -3.589 1.00 87.75 153 SER A CA 1
ATOM 1302 C C . SER A 1 153 ? 14.932 -6.030 -3.164 1.00 87.75 153 SER A C 1
ATOM 1304 O O . SER A 1 153 ? 14.899 -5.049 -3.917 1.00 87.75 153 SER A O 1
ATOM 1306 N N . GLY A 1 154 ? 15.479 -5.989 -1.947 1.00 88.38 154 GLY A N 1
ATOM 1307 C CA . GLY A 1 154 ? 15.987 -4.776 -1.306 1.00 88.38 154 GLY A CA 1
ATOM 1308 C C . GLY A 1 154 ? 14.937 -3.974 -0.529 1.00 88.38 154 GLY A C 1
ATOM 1309 O O . GLY A 1 154 ? 15.259 -2.889 -0.050 1.00 88.38 154 GLY A O 1
ATOM 1310 N N . PHE A 1 155 ? 13.703 -4.475 -0.404 1.00 93.94 155 PHE A N 1
ATOM 1311 C CA . PHE A 1 155 ? 12.707 -3.940 0.524 1.00 93.94 155 PHE A CA 1
ATOM 1312 C C . PHE A 1 155 ? 12.878 -4.548 1.924 1.00 93.94 155 PHE A C 1
ATOM 1314 O O . PHE A 1 155 ? 13.356 -5.672 2.045 1.00 93.94 155 PHE A O 1
ATOM 1321 N N . ASN A 1 156 ? 12.471 -3.806 2.962 1.00 91.94 156 ASN A N 1
ATOM 1322 C CA . ASN A 1 156 ? 12.571 -4.137 4.390 1.00 91.94 156 ASN A CA 1
ATOM 1323 C C . ASN A 1 156 ? 12.429 -5.647 4.690 1.00 91.94 156 ASN A C 1
ATOM 1325 O O . ASN A 1 156 ? 11.322 -6.183 4.797 1.00 91.94 156 ASN A O 1
ATOM 1329 N N . GLU A 1 157 ? 13.566 -6.333 4.851 1.00 89.25 157 GLU A N 1
ATOM 1330 C CA . GLU A 1 157 ? 13.591 -7.788 5.031 1.00 89.25 157 GLU A CA 1
ATOM 1331 C C . GLU A 1 157 ? 12.887 -8.230 6.309 1.00 89.25 157 GLU A C 1
ATOM 1333 O O . GLU A 1 157 ? 12.261 -9.288 6.329 1.00 89.25 157 GLU A O 1
ATOM 1338 N N . THR A 1 158 ? 12.987 -7.430 7.373 1.00 90.62 158 THR A N 1
ATOM 1339 C CA . THR A 1 158 ? 12.354 -7.721 8.661 1.00 90.62 158 THR A CA 1
ATOM 1340 C C . THR A 1 158 ? 10.840 -7.774 8.503 1.00 90.62 158 THR A C 1
ATOM 1342 O O . THR A 1 158 ? 10.213 -8.735 8.947 1.00 90.62 158 THR A O 1
ATOM 1345 N N . PHE A 1 159 ? 10.255 -6.797 7.806 1.00 93.56 159 PHE A N 1
ATOM 1346 C CA . PHE A 1 159 ? 8.825 -6.798 7.501 1.00 93.56 159 PHE A CA 1
ATOM 1347 C C . PHE A 1 159 ? 8.432 -7.995 6.628 1.00 93.56 159 PHE A C 1
ATOM 1349 O O . PHE A 1 159 ? 7.478 -8.702 6.943 1.00 93.56 159 PHE A O 1
ATOM 1356 N N . ILE A 1 160 ? 9.185 -8.289 5.561 1.00 90.31 160 ILE A N 1
ATOM 1357 C CA . ILE A 1 160 ? 8.882 -9.440 4.692 1.00 90.31 160 ILE A CA 1
ATOM 1358 C C . ILE A 1 160 ? 8.886 -10.744 5.502 1.00 90.31 160 ILE A C 1
ATOM 1360 O O . ILE A 1 160 ? 7.923 -11.514 5.443 1.00 90.31 160 ILE A O 1
ATOM 1364 N N . LYS A 1 161 ? 9.946 -10.967 6.289 1.00 88.00 161 LYS A N 1
ATOM 1365 C CA . LYS A 1 161 ? 10.122 -12.156 7.132 1.00 88.00 161 LYS A CA 1
ATOM 1366 C C . LYS A 1 161 ? 9.011 -12.287 8.166 1.00 88.00 161 LYS A C 1
ATOM 1368 O O . LYS A 1 161 ? 8.525 -13.391 8.370 1.00 88.00 161 LYS A O 1
ATOM 1373 N N . ASN A 1 162 ? 8.571 -11.205 8.796 1.00 90.56 162 ASN A N 1
ATOM 1374 C CA . ASN A 1 162 ? 7.599 -11.291 9.887 1.00 90.56 162 ASN A CA 1
ATOM 1375 C C . ASN A 1 162 ? 6.147 -11.301 9.394 1.00 90.56 162 ASN A C 1
ATOM 1377 O O . ASN A 1 162 ? 5.294 -11.964 9.990 1.00 90.56 162 ASN A O 1
ATOM 1381 N N . ASN A 1 163 ? 5.859 -10.620 8.283 1.00 93.12 163 ASN A N 1
ATOM 1382 C CA . ASN A 1 163 ? 4.489 -10.289 7.910 1.00 93.12 163 ASN A CA 1
ATOM 1383 C C . ASN A 1 163 ? 4.005 -11.027 6.657 1.00 93.12 163 ASN A C 1
ATOM 1385 O O . ASN A 1 163 ? 2.790 -11.190 6.521 1.00 93.12 163 ASN A O 1
ATOM 1389 N N . ILE A 1 164 ? 4.893 -11.530 5.785 1.00 90.25 164 ILE A N 1
ATOM 1390 C CA . ILE A 1 164 ? 4.519 -12.128 4.489 1.00 90.25 164 ILE A CA 1
ATOM 1391 C C . ILE A 1 164 ? 4.913 -13.609 4.413 1.00 90.25 164 ILE A C 1
ATOM 1393 O O . ILE A 1 164 ? 5.969 -13.985 3.903 1.00 90.25 164 ILE A O 1
ATOM 1397 N N . LYS A 1 165 ? 4.009 -14.489 4.865 1.00 79.75 165 LYS A N 1
ATOM 1398 C CA . LYS A 1 165 ? 4.256 -15.944 4.930 1.00 79.75 165 LYS A CA 1
ATOM 1399 C C . LYS A 1 165 ? 4.667 -16.576 3.601 1.00 79.75 165 LYS A C 1
ATOM 1401 O O . LYS A 1 165 ? 5.532 -17.440 3.594 1.00 79.75 165 LYS A O 1
ATOM 1406 N N . GLN A 1 166 ? 4.087 -16.120 2.488 1.00 81.25 166 GLN A N 1
ATOM 1407 C CA . GLN A 1 166 ? 4.400 -16.613 1.140 1.00 81.25 166 GLN A CA 1
ATOM 1408 C C . GLN A 1 166 ? 5.900 -16.531 0.803 1.00 81.25 166 GLN A C 1
ATOM 1410 O O . GLN A 1 166 ? 6.391 -17.277 -0.040 1.00 81.25 166 GLN A O 1
ATOM 1415 N N . LEU A 1 167 ? 6.624 -15.611 1.441 1.00 75.50 167 LEU A N 1
ATOM 1416 C CA . LEU A 1 167 ? 8.014 -15.304 1.131 1.00 75.50 167 LEU A CA 1
ATOM 1417 C C . LEU A 1 167 ? 8.995 -15.817 2.188 1.00 75.50 167 LEU A C 1
ATOM 1419 O O . LEU A 1 167 ? 10.191 -15.871 1.913 1.00 75.50 167 LEU A O 1
ATOM 1423 N N . GLN A 1 168 ? 8.504 -16.235 3.360 1.00 65.94 168 GLN A N 1
ATOM 1424 C CA . GLN A 1 168 ? 9.329 -16.692 4.481 1.00 65.94 168 GLN A CA 1
ATOM 1425 C C . GLN A 1 168 ? 10.246 -17.859 4.091 1.00 65.94 168 GLN A C 1
ATOM 1427 O O . GLN A 1 168 ? 11.434 -17.813 4.394 1.00 65.94 168 GLN A O 1
ATOM 1432 N N . GLU A 1 169 ? 9.739 -18.856 3.359 1.00 57.62 169 GLU A N 1
ATOM 1433 C CA . GLU A 1 169 ? 10.466 -20.101 3.043 1.00 57.62 169 GLU A CA 1
ATOM 1434 C C . GLU A 1 169 ? 11.815 -19.894 2.330 1.00 57.62 169 GLU A C 1
ATOM 1436 O O . GLU A 1 169 ? 12.692 -20.745 2.440 1.00 57.62 169 GLU A O 1
ATOM 1441 N N . LYS A 1 170 ? 12.032 -18.764 1.643 1.00 55.47 170 LYS A N 1
ATOM 1442 C CA . LYS A 1 170 ? 13.298 -18.492 0.941 1.00 55.47 170 LYS A CA 1
ATOM 1443 C C . LYS A 1 170 ? 14.306 -17.663 1.733 1.00 55.47 170 LYS A C 1
ATOM 1445 O O . LYS A 1 170 ? 15.493 -17.748 1.447 1.00 55.47 170 LYS A O 1
ATOM 1450 N N . PHE A 1 171 ? 13.873 -16.905 2.740 1.00 52.03 171 PHE A N 1
ATOM 1451 C CA . PHE A 1 171 ? 14.785 -16.126 3.589 1.00 52.03 171 PHE A CA 1
ATOM 1452 C C . PHE A 1 171 ? 15.414 -16.946 4.727 1.00 52.03 171 PHE A C 1
ATOM 1454 O O . PHE A 1 171 ? 16.293 -16.440 5.420 1.00 52.03 171 PHE A O 1
ATOM 1461 N N . TYR A 1 172 ? 14.977 -18.196 4.913 1.00 47.47 172 TYR A N 1
ATOM 1462 C CA . TYR A 1 172 ? 15.593 -19.172 5.822 1.00 47.47 172 TYR A CA 1
ATOM 1463 C C . TYR A 1 172 ? 16.634 -20.074 5.136 1.00 47.47 172 TYR A C 1
ATOM 1465 O O . TYR A 1 172 ? 17.242 -20.905 5.804 1.00 47.47 172 TYR A O 1
ATOM 1473 N N . ILE A 1 173 ? 16.853 -19.918 3.825 1.00 42.53 173 ILE A N 1
ATOM 1474 C CA . ILE A 1 173 ? 17.934 -20.585 3.090 1.00 42.53 173 ILE A CA 1
ATOM 1475 C C . ILE A 1 173 ? 19.065 -19.562 2.913 1.00 42.53 173 ILE A C 1
ATOM 1477 O O . ILE A 1 173 ? 19.204 -18.953 1.854 1.00 42.53 173 ILE A O 1
ATOM 1481 N N . GLN A 1 174 ? 19.823 -19.319 3.982 1.00 38.94 174 GLN A N 1
ATOM 1482 C CA . GLN A 1 174 ? 21.124 -18.644 3.948 1.00 38.94 174 GLN A CA 1
ATOM 1483 C C . GLN A 1 174 ? 22.123 -19.468 4.749 1.00 38.94 174 GLN A C 1
ATOM 1485 O O . GLN A 1 174 ? 21.768 -19.864 5.882 1.00 38.94 174 GLN A O 1
#